Protein AF-A0AA37GCW9-F1 (afdb_monomer)

Foldseek 3Di:
DPPPDDDDPPDDDDDDLVVLQQPCVLDPPSVDDDPCLCVDPPDPSNVSSVVSNAPQHDDPNGNPCVVVVVVCCCCVVVVQVVFKDKDDLDPPDDFDWDDDVDIDTPDDDIDIDTDDPPPPDPCDPPNDPNDDDDPVVPPPDPPDDDDDDD

Solvent-accessible surface area (backbone atoms only — not comparable to full-atom values): 10180 Å² total; per-residue (Å²): 107,60,98,89,38,84,70,66,86,95,64,90,83,89,80,60,53,72,58,57,60,46,36,57,92,59,29,74,66,47,90,55,95,57,77,66,69,78,69,60,79,92,49,70,61,48,56,54,33,58,72,58,60,48,94,45,60,64,75,100,74,32,50,87,56,48,67,59,51,52,52,50,48,54,53,50,53,52,50,46,67,72,43,36,48,78,44,66,81,48,96,84,69,76,78,51,73,46,82,70,99,56,82,38,67,76,59,84,75,66,44,77,45,78,58,64,93,85,68,92,62,88,67,51,95,83,62,62,73,90,70,81,79,65,76,84,72,68,65,73,80,78,76,83,75,87,75,92,77,136

Structure (mmCIF, N/CA/C/O backbone):
data_AF-A0AA37GCW9-F1
#
_entry.id   AF-A0AA37GCW9-F1
#
loop_
_atom_site.group_PDB
_atom_site.id
_atom_site.type_symbol
_atom_site.label_atom_id
_atom_site.label_alt_id
_atom_site.label_comp_id
_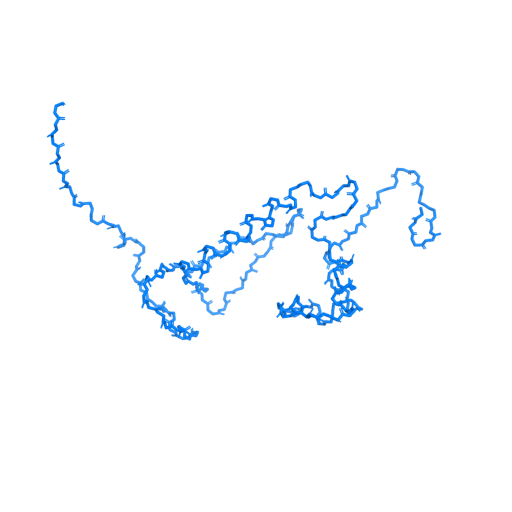atom_site.label_asym_id
_atom_site.label_entity_id
_atom_site.label_seq_id
_atom_site.pdbx_PDB_ins_code
_atom_site.Cartn_x
_atom_site.Cartn_y
_atom_site.Cartn_z
_atom_site.occupancy
_atom_site.B_iso_or_equiv
_atom_site.auth_seq_id
_atom_site.auth_comp_id
_atom_site.auth_asym_id
_atom_site.auth_atom_id
_atom_site.pdbx_PDB_model_num
ATOM 1 N N . MET A 1 1 ? -16.394 3.203 24.248 1.00 82.06 1 MET A N 1
ATOM 2 C CA . MET A 1 1 ? -17.444 2.437 23.551 1.00 82.06 1 MET A CA 1
ATOM 3 C C . MET A 1 1 ? -16.992 2.174 22.127 1.00 82.06 1 MET A C 1
ATOM 5 O O . MET A 1 1 ? -16.319 3.036 21.573 1.00 82.06 1 MET A O 1
ATOM 9 N N . VAL A 1 2 ? -17.344 1.029 21.548 1.00 91.06 2 VAL A N 1
ATOM 10 C CA . VAL A 1 2 ? -17.118 0.693 20.130 1.00 91.06 2 VAL A CA 1
ATOM 11 C C . VAL A 1 2 ? -18.448 0.203 19.570 1.00 91.06 2 VAL A C 1
ATOM 13 O O . VAL A 1 2 ? -19.073 -0.644 20.191 1.00 91.06 2 VAL A O 1
ATOM 16 N N . ALA A 1 3 ? -18.912 0.778 18.455 1.00 89.94 3 ALA A N 1
ATOM 17 C CA . ALA A 1 3 ? -20.215 0.458 17.850 1.00 89.94 3 ALA A CA 1
ATOM 18 C C . ALA A 1 3 ? -21.413 0.502 18.832 1.00 89.94 3 ALA A C 1
ATOM 20 O O . ALA A 1 3 ? -22.346 -0.280 18.717 1.00 89.94 3 ALA A O 1
ATOM 21 N N . GLY A 1 4 ? -21.387 1.416 19.809 1.00 94.25 4 GLY A N 1
ATOM 22 C CA . GLY A 1 4 ? -22.440 1.525 20.828 1.00 94.25 4 GLY A CA 1
ATOM 23 C C . GLY A 1 4 ? -22.244 0.641 22.065 1.00 94.25 4 GLY A C 1
ATOM 24 O O . GLY A 1 4 ? -22.976 0.811 23.031 1.00 94.25 4 GLY A O 1
ATOM 25 N N . GLU A 1 5 ? -21.218 -0.211 22.096 1.00 94.81 5 GLU A N 1
ATOM 26 C CA . GLU A 1 5 ? -20.987 -1.156 23.194 1.00 94.81 5 GLU A CA 1
ATOM 27 C C . GLU A 1 5 ? -19.877 -0.698 24.146 1.00 94.81 5 GLU A C 1
ATOM 29 O O . GLU A 1 5 ? -18.856 -0.131 23.730 1.00 94.81 5 GLU A O 1
ATOM 34 N N . LEU A 1 6 ? -20.060 -0.939 25.449 1.00 95.81 6 LEU A N 1
ATOM 35 C CA . LEU A 1 6 ? -19.025 -0.702 26.455 1.00 95.81 6 LEU A CA 1
ATOM 36 C C . LEU A 1 6 ? -17.975 -1.814 26.372 1.00 95.81 6 LEU A C 1
ATOM 38 O O . LEU A 1 6 ? -18.294 -2.992 26.485 1.00 95.81 6 LEU A O 1
ATOM 42 N N . ILE A 1 7 ? -16.711 -1.427 26.218 1.00 95.50 7 ILE A N 1
ATOM 43 C CA . ILE A 1 7 ? -15.595 -2.370 26.169 1.00 95.50 7 ILE A CA 1
ATOM 44 C C . ILE A 1 7 ? -14.967 -2.453 27.567 1.00 95.50 7 ILE A C 1
ATOM 46 O O . ILE A 1 7 ? -14.599 -1.399 28.100 1.00 95.50 7 ILE A O 1
ATOM 50 N N . PRO A 1 8 ? -14.856 -3.650 28.176 1.00 96.56 8 PRO A N 1
ATOM 51 C CA . PRO A 1 8 ? -14.221 -3.816 29.479 1.00 96.56 8 PRO A CA 1
ATOM 52 C C . PRO A 1 8 ? -12.760 -3.333 29.495 1.00 96.56 8 PRO A C 1
ATOM 54 O O . PRO A 1 8 ? -12.098 -3.349 28.449 1.00 96.56 8 PRO A O 1
ATOM 57 N N . PRO A 1 9 ? -12.224 -2.949 30.669 1.00 95.81 9 PRO A N 1
ATOM 58 C CA . PRO A 1 9 ? -10.794 -2.700 30.837 1.00 95.81 9 PRO A CA 1
ATOM 59 C C . PRO A 1 9 ? -9.944 -3.878 30.344 1.00 95.81 9 PRO A C 1
ATOM 61 O O . PRO A 1 9 ? -10.411 -5.015 30.316 1.00 95.81 9 PRO A O 1
ATOM 64 N N . ASP A 1 10 ? -8.708 -3.588 29.936 1.00 95.44 10 ASP A N 1
ATOM 65 C CA . ASP A 1 10 ? -7.729 -4.575 29.449 1.00 95.44 10 ASP A CA 1
ATOM 66 C C . ASP A 1 10 ? -8.153 -5.375 28.202 1.00 95.44 10 ASP A C 1
ATOM 68 O O . ASP A 1 10 ? -7.556 -6.397 27.863 1.00 95.44 10 ASP A O 1
ATOM 72 N N . THR A 1 11 ? -9.142 -4.881 27.452 1.00 95.19 11 THR A N 1
ATOM 73 C CA . THR A 1 11 ? -9.538 -5.472 26.168 1.00 95.19 11 THR A CA 1
ATOM 74 C C . THR A 1 11 ? -8.704 -4.902 25.021 1.00 95.19 11 THR A C 1
ATOM 76 O O . THR A 1 11 ? -8.670 -3.689 24.800 1.00 95.19 11 THR A O 1
ATOM 79 N N . SER A 1 12 ? -8.070 -5.780 24.240 1.00 92.88 12 SER A N 1
ATOM 80 C CA . SER A 1 12 ? -7.404 -5.393 22.992 1.00 92.88 12 SER A CA 1
ATOM 81 C C . SER A 1 12 ? -8.430 -5.150 21.886 1.00 92.88 12 SER A C 1
ATOM 83 O O . SER A 1 12 ? -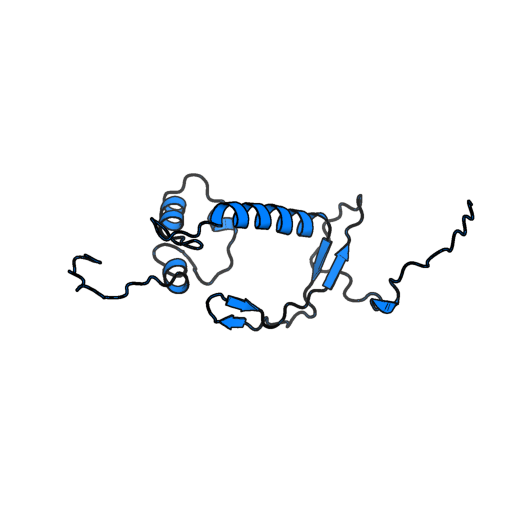9.289 -5.992 21.632 1.00 92.88 12 SER A O 1
ATOM 85 N N . VAL A 1 13 ? -8.322 -4.009 21.206 1.00 92.19 13 VAL A N 1
ATOM 86 C CA . VAL A 1 13 ? -9.151 -3.655 20.048 1.00 92.19 13 VAL A CA 1
ATOM 87 C C . VAL A 1 13 ? -8.230 -3.363 18.872 1.00 92.19 13 VAL A C 1
ATOM 89 O O . VAL A 1 13 ? -7.282 -2.585 18.993 1.00 92.19 13 VAL A O 1
ATOM 92 N N . SER A 1 14 ? -8.513 -3.973 17.726 1.00 89.50 14 SER A N 1
ATOM 93 C CA . SER A 1 14 ? -7.764 -3.774 16.489 1.00 89.50 14 SER A CA 1
ATOM 94 C C . SER A 1 14 ? -8.709 -3.613 15.301 1.00 89.50 14 SER A C 1
ATOM 96 O O . SER A 1 14 ? -9.872 -4.010 15.343 1.00 89.50 14 SER A O 1
ATOM 98 N N . ILE A 1 15 ? -8.197 -3.002 14.234 1.00 89.06 15 ILE A N 1
ATOM 99 C CA . ILE A 1 15 ? -8.868 -2.913 12.940 1.00 89.06 15 ILE A CA 1
ATOM 100 C C . ILE A 1 15 ? -7.961 -3.544 11.889 1.00 89.06 15 ILE A C 1
ATOM 102 O O . ILE A 1 15 ? -6.772 -3.231 11.814 1.00 89.06 15 ILE A O 1
ATOM 106 N N . SER A 1 16 ? -8.525 -4.434 11.078 1.00 90.31 16 SER A N 1
ATOM 107 C CA . SER A 1 16 ? -7.825 -5.007 9.932 1.00 90.31 16 SER A CA 1
ATOM 108 C C . SER A 1 16 ? -7.843 -4.008 8.779 1.00 90.31 16 SER A C 1
ATOM 110 O O . SER A 1 16 ? -8.904 -3.721 8.222 1.00 90.31 16 SER A O 1
ATOM 112 N N . ALA A 1 17 ? -6.671 -3.493 8.398 1.00 90.94 17 ALA A N 1
ATOM 113 C CA . ALA A 1 17 ? -6.541 -2.674 7.193 1.00 90.94 17 ALA A CA 1
ATOM 114 C C . ALA A 1 17 ? -6.952 -3.466 5.941 1.00 90.94 17 ALA A C 1
ATOM 116 O O . ALA A 1 17 ? -7.613 -2.918 5.066 1.00 90.94 17 ALA A O 1
ATOM 117 N N . TYR A 1 18 ? -6.639 -4.767 5.900 1.00 90.94 18 TYR A N 1
ATOM 118 C CA . TYR A 1 18 ? -7.008 -5.650 4.794 1.00 90.94 18 TYR A CA 1
ATOM 119 C C . TYR A 1 18 ? -8.521 -5.663 4.554 1.00 90.94 18 TYR A C 1
ATOM 121 O O . TYR A 1 18 ? -8.954 -5.488 3.418 1.00 90.94 18 TYR A O 1
ATOM 129 N N . THR A 1 19 ? -9.308 -5.824 5.623 1.00 93.06 19 THR A N 1
ATOM 130 C CA . THR A 1 19 ? -10.775 -5.858 5.549 1.00 93.06 19 THR A CA 1
ATOM 131 C C . THR A 1 19 ? -11.348 -4.470 5.274 1.00 93.06 19 THR A C 1
ATOM 133 O O . THR A 1 19 ? -12.184 -4.327 4.392 1.00 93.06 19 THR A O 1
ATOM 136 N N . ALA A 1 20 ? -10.863 -3.435 5.970 1.00 93.19 20 ALA A N 1
ATOM 137 C CA . ALA A 1 20 ? -11.355 -2.068 5.793 1.00 93.19 20 ALA A CA 1
ATOM 138 C C . ALA A 1 20 ? -11.127 -1.536 4.367 1.00 93.19 20 ALA A C 1
ATOM 140 O O . ALA A 1 20 ? -11.978 -0.844 3.820 1.00 93.19 20 ALA A O 1
ATOM 141 N N . HIS A 1 21 ? -9.991 -1.867 3.741 1.00 94.25 21 HIS A N 1
ATOM 142 C CA . HIS A 1 21 ? -9.675 -1.436 2.371 1.00 94.25 21 HIS A CA 1
ATOM 143 C C . HIS A 1 21 ? -10.403 -2.256 1.296 1.00 94.25 21 HIS A C 1
ATOM 145 O O . HIS A 1 21 ? -10.290 -1.933 0.116 1.00 94.25 21 HIS A O 1
ATOM 151 N N . ARG A 1 22 ? -11.127 -3.312 1.691 1.00 94.88 22 ARG A N 1
ATOM 152 C CA . ARG A 1 22 ? -11.878 -4.206 0.798 1.00 94.88 22 ARG A CA 1
ATOM 153 C C . ARG A 1 22 ? -13.385 -4.148 0.991 1.00 94.88 22 ARG A C 1
ATOM 155 O O . ARG A 1 22 ? -14.105 -4.955 0.412 1.00 94.88 22 ARG A O 1
ATOM 162 N N . ASP A 1 23 ? -13.863 -3.200 1.784 1.00 94.62 23 ASP A N 1
ATOM 163 C CA . ASP A 1 23 ? -15.290 -2.995 1.963 1.00 94.62 23 ASP A CA 1
ATOM 164 C C . ASP A 1 23 ? -15.904 -2.421 0.667 1.00 94.62 23 ASP A C 1
ATOM 166 O O . ASP A 1 23 ? -15.564 -1.293 0.290 1.00 94.62 23 ASP A O 1
ATOM 170 N N . PRO A 1 24 ? -16.785 -3.163 -0.035 1.00 94.12 24 PRO A N 1
ATOM 171 C CA . PRO A 1 24 ? -17.379 -2.713 -1.291 1.00 94.12 24 PRO A CA 1
ATOM 172 C C . PRO A 1 24 ? -18.319 -1.512 -1.121 1.00 94.12 24 PRO A C 1
ATOM 174 O O . PRO A 1 24 ? -18.613 -0.849 -2.117 1.00 94.12 24 PRO A O 1
ATOM 177 N N . GLU A 1 25 ? -18.771 -1.208 0.103 1.00 93.50 25 GLU A N 1
ATOM 178 C CA . GLU A 1 25 ? -19.545 0.004 0.396 1.00 93.50 25 GLU A CA 1
ATOM 179 C C . GLU A 1 25 ? -18.724 1.266 0.093 1.00 93.50 25 GLU A C 1
ATOM 181 O O . GLU A 1 25 ? -19.239 2.235 -0.468 1.00 93.50 25 GLU A O 1
ATOM 186 N N . TYR A 1 26 ? -17.422 1.223 0.388 1.00 92.25 26 TYR A N 1
ATOM 187 C CA . TYR A 1 26 ? -16.516 2.361 0.232 1.00 92.25 26 TYR A CA 1
ATOM 188 C C . TYR A 1 26 ? -15.591 2.224 -0.973 1.00 92.25 26 TYR A C 1
ATOM 190 O O . TYR A 1 26 ? -15.281 3.219 -1.627 1.00 92.25 26 TYR A O 1
ATOM 198 N N . PHE A 1 27 ? -15.170 1.003 -1.301 1.00 93.44 27 PHE A N 1
ATOM 199 C CA . PHE A 1 27 ? -14.249 0.700 -2.391 1.00 93.44 27 PHE A CA 1
ATOM 200 C C . PHE A 1 27 ? -14.950 -0.137 -3.469 1.00 93.44 27 PHE A C 1
ATOM 202 O O . PHE A 1 27 ? -14.882 -1.362 -3.425 1.00 93.44 27 PHE A O 1
ATOM 209 N N . PRO A 1 28 ? -15.572 0.485 -4.491 1.00 90.56 28 PRO A N 1
ATOM 210 C CA . PRO A 1 28 ? -16.151 -0.250 -5.613 1.00 90.56 28 PRO A CA 1
ATOM 211 C C . PRO A 1 28 ? -15.102 -1.120 -6.309 1.00 90.56 28 PRO A C 1
ATOM 213 O O . PRO A 1 28 ? -13.996 -0.646 -6.587 1.00 90.56 28 PRO A O 1
ATOM 216 N N . ASP A 1 29 ? -15.445 -2.375 -6.599 1.00 93.62 29 ASP A N 1
ATOM 217 C CA . ASP A 1 29 ? -14.524 -3.391 -7.126 1.00 93.62 29 ASP A CA 1
ATOM 218 C C . ASP A 1 29 ? -13.198 -3.438 -6.335 1.00 93.62 29 ASP A C 1
ATOM 220 O O . ASP A 1 29 ? -12.147 -3.063 -6.874 1.00 93.62 29 ASP A O 1
ATOM 224 N N . PRO A 1 30 ? -13.230 -3.823 -5.045 1.00 94.50 30 PRO A N 1
ATOM 225 C CA . PRO A 1 30 ? -12.081 -3.689 -4.147 1.00 94.50 30 PRO A CA 1
ATOM 226 C C . PRO A 1 30 ? -10.900 -4.590 -4.532 1.00 94.50 30 PRO A C 1
ATOM 228 O O . PRO A 1 30 ? -9.750 -4.220 -4.311 1.00 94.50 30 PRO A O 1
ATOM 231 N N . GLU A 1 31 ? -11.166 -5.733 -5.169 1.00 95.19 31 GLU A N 1
ATOM 232 C CA . GLU A 1 31 ? -10.127 -6.667 -5.629 1.00 95.19 31 GLU A CA 1
ATOM 233 C C . GLU A 1 31 ? -9.477 -6.247 -6.958 1.00 95.19 31 GLU A C 1
ATOM 235 O O . GLU A 1 31 ? -8.478 -6.826 -7.380 1.00 95.19 31 GLU A O 1
ATOM 240 N N . ALA A 1 32 ? -10.018 -5.233 -7.643 1.00 95.62 32 ALA A N 1
ATOM 241 C CA . ALA A 1 32 ? -9.480 -4.771 -8.915 1.00 95.62 32 ALA A CA 1
ATOM 242 C C . ALA A 1 32 ? -8.414 -3.681 -8.717 1.00 95.62 32 ALA A C 1
ATOM 244 O O . ALA A 1 32 ? -8.668 -2.630 -8.113 1.00 95.62 32 ALA A O 1
ATOM 245 N N . TRP A 1 33 ? -7.244 -3.876 -9.334 1.00 93.81 33 TRP A N 1
ATOM 246 C CA . TRP A 1 33 ? -6.214 -2.842 -9.441 1.00 93.81 33 TRP A CA 1
ATOM 247 C C . TRP A 1 33 ? -6.697 -1.688 -10.333 1.00 93.81 33 TRP A C 1
ATOM 249 O O . TRP A 1 33 ? -6.684 -1.784 -11.558 1.00 93.81 33 TRP A O 1
ATOM 259 N N . LYS A 1 34 ? -7.155 -0.596 -9.707 1.00 92.62 34 LYS A N 1
ATOM 260 C CA . LYS A 1 34 ? -7.671 0.609 -10.385 1.00 92.62 34 LYS A CA 1
ATOM 261 C C . LYS A 1 34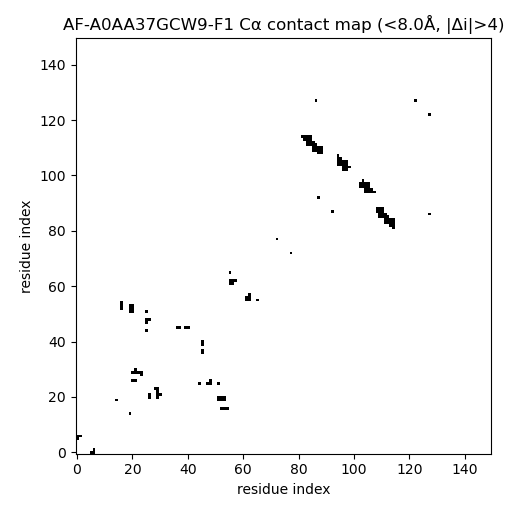 ? -7.042 1.878 -9.796 1.00 92.62 34 LYS A C 1
ATOM 263 O O . LYS A 1 34 ? -7.672 2.495 -8.932 1.00 92.62 34 LYS A O 1
ATOM 268 N N . PRO A 1 35 ? -5.813 2.268 -10.186 1.00 92.12 35 PRO A N 1
ATOM 269 C CA . PRO A 1 35 ? -5.149 3.477 -9.684 1.00 92.12 35 PRO A CA 1
ATOM 270 C C . PRO A 1 35 ? -5.954 4.763 -9.905 1.00 92.12 35 PRO A C 1
ATOM 272 O O . PRO A 1 35 ? -5.886 5.695 -9.103 1.00 92.12 35 PRO A O 1
ATOM 275 N N . GLU A 1 36 ? -6.759 4.802 -10.966 1.00 91.81 36 GLU A N 1
ATOM 276 C CA . GLU A 1 36 ? -7.560 5.951 -11.388 1.00 91.81 36 GLU A CA 1
ATOM 277 C C . GLU A 1 36 ? -8.599 6.355 -10.335 1.00 91.81 36 GLU A C 1
ATOM 279 O O . GLU A 1 36 ? -8.998 7.520 -10.288 1.00 91.81 36 GLU A O 1
ATOM 284 N N . ARG A 1 37 ? -8.991 5.437 -9.435 1.00 90.25 37 ARG A N 1
ATOM 285 C CA . ARG A 1 37 ? -9.934 5.729 -8.340 1.00 90.25 37 ARG A CA 1
ATOM 286 C C . ARG A 1 37 ? -9.441 6.846 -7.413 1.00 90.25 37 ARG A C 1
ATOM 288 O O . ARG A 1 37 ? -10.244 7.537 -6.797 1.00 90.25 37 ARG A O 1
ATOM 295 N N . TRP A 1 38 ? -8.129 7.058 -7.341 1.00 90.88 38 TRP A N 1
ATOM 296 C CA . TRP A 1 38 ? -7.515 8.103 -6.519 1.00 90.88 38 TRP A CA 1
ATOM 297 C C . TRP A 1 38 ? -7.362 9.441 -7.251 1.00 90.88 38 TRP A C 1
ATOM 299 O O . TRP A 1 38 ? -7.005 10.444 -6.637 1.00 90.88 38 TRP A O 1
ATOM 309 N N . LEU A 1 39 ? -7.635 9.476 -8.559 1.00 89.19 39 LEU A N 1
ATOM 310 C CA . LEU A 1 39 ? -7.517 10.671 -9.399 1.00 89.19 39 LEU A CA 1
ATOM 311 C C . LEU A 1 39 ? -8.843 11.441 -9.529 1.00 89.19 39 LEU A C 1
ATOM 313 O O . LEU A 1 39 ? -8.886 12.492 -10.173 1.00 89.19 39 LEU A O 1
ATOM 317 N N . MET A 1 40 ? -9.923 10.937 -8.922 1.00 77.88 40 MET A N 1
ATOM 318 C CA . MET A 1 40 ? -11.260 11.527 -8.988 1.00 77.88 40 MET A CA 1
ATOM 319 C C . MET A 1 40 ? -11.298 12.888 -8.276 1.00 77.88 40 MET A C 1
ATOM 321 O O . MET A 1 40 ? -11.169 12.973 -7.059 1.00 77.88 40 MET A O 1
ATOM 325 N N . LYS A 1 41 ? -11.488 13.982 -9.018 1.00 70.19 41 LYS A N 1
ATOM 326 C CA . LYS A 1 41 ? -11.599 15.331 -8.439 1.00 70.19 41 LYS A CA 1
ATOM 327 C C . LYS A 1 41 ? -13.060 15.668 -8.142 1.00 70.19 41 LYS A C 1
ATOM 329 O O . LYS A 1 41 ? -13.893 15.596 -9.036 1.00 70.19 41 LYS A O 1
ATOM 334 N N . GLY A 1 42 ? -13.344 16.108 -6.916 1.00 65.00 42 GLY A N 1
ATOM 335 C CA . GLY A 1 42 ? -14.643 16.685 -6.544 1.00 65.00 42 GLY A CA 1
ATOM 336 C C . GLY A 1 42 ? -15.771 15.687 -6.257 1.00 65.00 42 GLY A C 1
ATOM 337 O O . GLY A 1 42 ? -16.903 16.121 -6.074 1.00 65.00 42 GLY A O 1
ATOM 338 N N . ASP A 1 43 ? -15.486 14.384 -6.194 1.00 71.38 43 ASP A N 1
ATOM 339 C CA . ASP A 1 43 ? -16.476 13.362 -5.833 1.00 71.38 43 ASP A CA 1
ATOM 340 C C . ASP A 1 43 ? -16.520 13.158 -4.305 1.00 71.38 43 ASP A C 1
ATOM 342 O O . ASP A 1 43 ? -15.478 13.017 -3.656 1.00 71.38 43 ASP A O 1
ATOM 346 N N . GLY A 1 44 ? -17.725 13.102 -3.730 1.00 80.44 44 GLY A N 1
ATOM 347 C CA . GLY A 1 44 ? -17.941 12.714 -2.333 1.00 80.44 44 GLY A CA 1
ATOM 348 C C . GLY A 1 44 ? -17.376 11.325 -2.025 1.00 80.44 44 GLY A C 1
ATOM 349 O O . GLY A 1 44 ? -16.822 11.119 -0.947 1.00 80.44 44 GLY A O 1
ATOM 350 N N . LYS A 1 45 ? -17.367 10.420 -3.013 1.00 84.75 45 LYS A N 1
ATOM 351 C CA . LYS A 1 45 ? -16.800 9.072 -2.867 1.00 84.75 45 LYS A CA 1
ATOM 352 C C . LYS A 1 45 ? -15.308 9.066 -2.553 1.00 84.75 45 LYS A C 1
ATOM 354 O O . LYS A 1 45 ? -14.858 8.225 -1.781 1.00 84.75 45 LYS A O 1
ATOM 359 N N . LEU A 1 46 ? -14.522 9.996 -3.112 1.00 89.88 46 LEU A N 1
ATOM 360 C CA . LEU A 1 46 ? -13.095 10.077 -2.778 1.00 89.88 46 LEU A CA 1
ATOM 361 C C . LEU A 1 46 ? -12.908 10.430 -1.300 1.00 89.88 46 LEU A C 1
ATOM 363 O O . LEU A 1 46 ? -12.034 9.874 -0.638 1.00 89.88 46 LEU A O 1
ATOM 367 N N . ARG A 1 47 ? -13.738 11.335 -0.775 1.00 89.44 47 ARG A N 1
ATOM 368 C CA . ARG A 1 47 ? -13.689 11.719 0.637 1.00 89.44 47 ARG A CA 1
ATOM 369 C C . ARG A 1 47 ? -13.999 10.528 1.543 1.00 89.44 47 ARG A C 1
ATOM 371 O O . ARG A 1 47 ? -13.291 10.331 2.527 1.00 89.44 47 ARG A O 1
ATOM 378 N N . ASP A 1 48 ? -15.010 9.741 1.192 1.00 90.88 48 ASP A N 1
ATOM 379 C CA . ASP A 1 48 ? -15.431 8.589 1.989 1.00 90.88 48 ASP A CA 1
ATOM 380 C C . ASP A 1 48 ? -14.374 7.466 1.941 1.00 90.88 48 ASP A C 1
ATOM 382 O O . ASP A 1 48 ? -13.994 6.936 2.985 1.00 90.88 48 ASP A O 1
ATOM 386 N N . MET A 1 49 ? -13.775 7.199 0.771 1.00 92.19 49 MET A N 1
ATOM 387 C CA . MET A 1 49 ? -12.621 6.292 0.652 1.00 92.19 49 MET A CA 1
ATOM 388 C C . MET A 1 49 ? -11.434 6.755 1.506 1.00 92.19 49 MET A C 1
ATOM 390 O O . MET A 1 49 ? -10.849 5.956 2.235 1.00 92.19 49 MET A O 1
ATOM 394 N N . LEU A 1 50 ? -11.074 8.043 1.451 1.00 91.12 50 LEU A N 1
ATOM 395 C CA . LEU A 1 50 ? -9.962 8.598 2.232 1.00 91.12 50 LEU A CA 1
ATOM 396 C C . LEU A 1 50 ? -10.202 8.533 3.746 1.00 91.12 50 LEU A C 1
ATOM 398 O O . LEU A 1 50 ? -9.236 8.443 4.500 1.00 91.12 50 LEU A O 1
ATOM 402 N N . ALA A 1 51 ? -11.460 8.568 4.194 1.00 90.06 51 ALA A N 1
ATOM 403 C CA . ALA A 1 51 ? -11.802 8.478 5.611 1.00 90.06 51 ALA A CA 1
ATOM 404 C C . ALA A 1 51 ? -11.503 7.090 6.206 1.00 90.06 51 ALA A C 1
ATOM 406 O O . ALA A 1 51 ? -11.147 6.990 7.380 1.00 90.06 51 ALA A O 1
ATOM 407 N N . ILE A 1 52 ? -11.618 6.032 5.400 1.00 91.94 52 ILE A N 1
ATOM 408 C CA . ILE A 1 52 ? -11.405 4.637 5.827 1.00 91.94 52 ILE A CA 1
ATOM 409 C C . ILE A 1 52 ? -10.034 4.115 5.397 1.00 91.94 52 ILE A C 1
ATOM 411 O O . ILE A 1 52 ? -9.499 3.170 5.985 1.00 91.94 52 ILE A O 1
ATOM 415 N N . TYR A 1 53 ? -9.415 4.761 4.409 1.00 92.56 53 TYR A N 1
ATOM 416 C CA . TYR A 1 53 ? -8.080 4.427 3.948 1.00 92.56 53 TYR A CA 1
ATOM 417 C C . TYR A 1 53 ? -7.033 4.655 5.044 1.00 92.56 53 TYR A C 1
ATOM 419 O O . TYR A 1 53 ? -6.568 5.764 5.308 1.00 92.56 53 TYR A O 1
ATOM 427 N N . ASN A 1 54 ? -6.652 3.553 5.684 1.00 93.19 54 ASN A N 1
ATOM 428 C CA . ASN A 1 54 ? -5.825 3.546 6.883 1.00 93.19 54 ASN A CA 1
ATOM 429 C C . ASN A 1 54 ? -4.493 2.761 6.757 1.00 93.19 54 ASN A C 1
ATOM 431 O O . ASN A 1 54 ? -4.256 1.834 7.532 1.00 93.19 54 ASN A O 1
ATOM 435 N N . PRO A 1 55 ? -3.593 3.094 5.813 1.00 92.62 55 PRO A N 1
ATOM 436 C CA . PRO A 1 55 ? -2.308 2.396 5.656 1.00 92.62 55 PRO A CA 1
ATOM 437 C C . PRO A 1 55 ? -1.286 2.718 6.763 1.00 92.62 55 PRO A C 1
ATOM 439 O O . PRO A 1 55 ? -0.292 2.018 6.917 1.00 92.62 55 PRO A O 1
ATOM 442 N N . PHE A 1 56 ? -1.505 3.787 7.537 1.00 94.00 56 PHE A N 1
ATOM 443 C CA . PHE A 1 56 ? -0.557 4.292 8.539 1.00 94.00 56 PHE A CA 1
ATOM 444 C C . PHE A 1 56 ? -1.189 4.475 9.929 1.00 94.00 56 PHE A C 1
ATOM 446 O O . PHE A 1 56 ? -0.686 5.273 10.731 1.00 94.00 56 PHE A O 1
ATOM 453 N N . SER A 1 57 ? -2.285 3.764 10.214 1.00 92.19 57 SER A N 1
ATOM 454 C CA . SER A 1 57 ? -3.117 3.934 11.416 1.00 92.19 57 SER A CA 1
ATOM 455 C C . SER A 1 57 ? -3.661 5.376 11.585 1.00 92.19 57 SER A C 1
ATOM 457 O O . SER A 1 57 ? -3.450 6.254 10.743 1.00 92.19 57 SER A O 1
ATOM 459 N N . ALA A 1 58 ? -4.383 5.657 12.667 1.00 90.50 58 ALA A N 1
ATOM 460 C CA . ALA A 1 58 ? -4.929 6.980 12.979 1.00 90.50 58 ALA A CA 1
ATOM 461 C C . ALA A 1 58 ? -4.843 7.285 14.487 1.00 90.50 58 ALA A C 1
ATOM 463 O O . ALA A 1 58 ? -4.653 6.389 15.311 1.00 90.50 58 ALA A O 1
ATOM 464 N N . GLY A 1 59 ? -4.965 8.565 14.856 1.00 91.12 59 GLY A N 1
ATOM 465 C CA . GLY A 1 59 ? -4.932 9.016 16.254 1.00 91.12 59 GLY A CA 1
ATOM 466 C C . GLY A 1 59 ? -3.549 8.927 16.914 1.00 91.12 59 GLY A C 1
ATOM 467 O O . GLY A 1 59 ? -2.519 8.959 16.244 1.00 91.12 59 GLY A O 1
ATOM 468 N N . GLY A 1 60 ? -3.514 8.809 18.246 1.00 93.75 60 GLY A N 1
ATOM 469 C CA . GLY A 1 60 ? -2.271 8.848 19.039 1.00 93.75 60 GLY A CA 1
ATOM 470 C C . GLY A 1 60 ? -1.311 7.668 18.829 1.00 93.75 60 GLY A C 1
ATOM 471 O O . GLY A 1 60 ? -0.187 7.695 19.319 1.00 93.75 60 GLY A O 1
ATOM 472 N N . ARG A 1 61 ? -1.739 6.631 18.100 1.00 92.56 61 ARG A N 1
ATOM 473 C CA . ARG A 1 61 ? -0.933 5.452 17.735 1.00 92.56 61 ARG A CA 1
ATOM 474 C C . ARG A 1 61 ? -0.671 5.380 16.225 1.00 92.56 61 ARG A C 1
ATOM 476 O O . ARG A 1 61 ? -0.277 4.333 15.718 1.00 92.56 61 ARG A O 1
ATOM 483 N N . A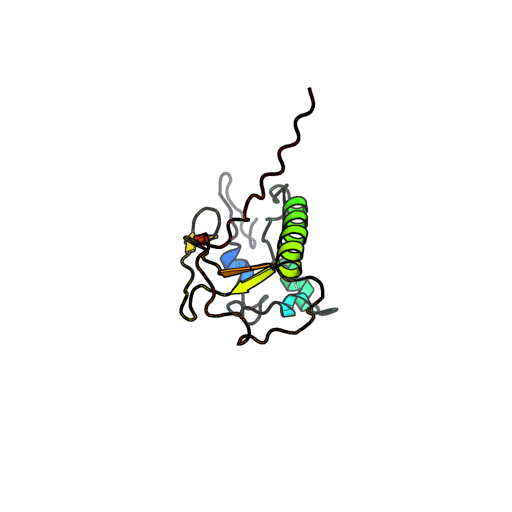LA A 1 62 ? -0.907 6.478 15.506 1.00 94.00 62 ALA A N 1
ATOM 484 C CA . ALA A 1 62 ? -0.558 6.603 14.099 1.00 94.00 62 ALA A CA 1
ATOM 485 C C . ALA A 1 62 ? 0.949 6.385 13.871 1.00 94.00 62 ALA A C 1
ATOM 487 O O . ALA A 1 62 ? 1.779 6.721 14.717 1.00 94.00 62 ALA A O 1
ATOM 488 N N . CYS A 1 63 ? 1.308 5.853 12.701 1.00 95.06 63 CYS A N 1
ATOM 489 C CA . CYS A 1 63 ? 2.702 5.672 12.311 1.00 95.06 63 CYS A CA 1
ATOM 490 C C . CYS A 1 63 ? 3.430 7.025 12.270 1.00 95.06 63 CYS A C 1
ATOM 492 O O . CYS A 1 63 ? 3.127 7.879 11.433 1.00 95.06 63 CYS A O 1
ATOM 494 N N . ILE A 1 64 ? 4.430 7.185 13.141 1.00 97.69 64 ILE A N 1
ATOM 495 C CA . ILE A 1 64 ? 5.279 8.382 13.214 1.00 97.69 64 ILE A CA 1
ATOM 496 C C . ILE A 1 64 ? 6.086 8.607 11.925 1.00 97.69 64 ILE A C 1
ATOM 498 O O . ILE A 1 64 ? 6.380 9.740 11.558 1.00 97.69 64 ILE A O 1
ATOM 502 N N . GLY A 1 65 ? 6.395 7.528 11.197 1.00 97.06 65 GLY A N 1
ATOM 503 C CA . GLY 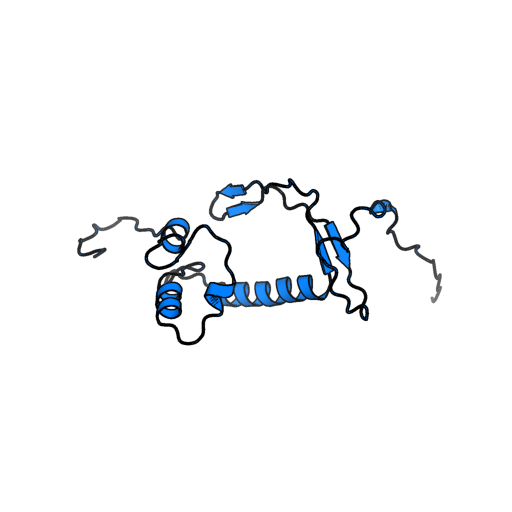A 1 65 ? 7.164 7.553 9.953 1.00 97.06 65 GLY A CA 1
ATOM 504 C C . GLY A 1 65 ? 6.352 7.853 8.693 1.00 97.06 65 GLY A C 1
ATOM 505 O O . GLY A 1 65 ? 6.923 7.824 7.608 1.00 97.06 65 GLY A O 1
ATOM 506 N N . ARG A 1 66 ? 5.044 8.135 8.796 1.00 95.88 66 ARG A N 1
ATOM 507 C CA . ARG A 1 66 ? 4.141 8.333 7.643 1.00 95.88 66 ARG A CA 1
ATOM 508 C C . ARG A 1 66 ? 4.692 9.309 6.604 1.00 95.88 66 ARG A C 1
ATOM 510 O O . ARG A 1 66 ? 4.772 8.977 5.427 1.00 95.88 66 ARG A O 1
ATOM 517 N N . ASN A 1 67 ? 5.082 10.504 7.040 1.00 95.94 67 ASN A N 1
ATOM 518 C CA . ASN A 1 67 ? 5.529 11.556 6.124 1.00 95.94 67 ASN A CA 1
ATOM 519 C C . ASN A 1 67 ? 6.854 11.183 5.446 1.00 95.94 67 ASN A C 1
ATOM 521 O O . ASN A 1 67 ? 7.014 11.390 4.245 1.00 95.94 67 ASN A O 1
ATOM 525 N N . THR A 1 68 ? 7.776 10.573 6.194 1.00 98.06 68 THR A N 1
ATOM 526 C CA . THR A 1 68 ? 9.046 10.071 5.657 1.00 98.06 68 THR A CA 1
ATOM 527 C C . THR A 1 68 ? 8.819 8.943 4.658 1.00 98.06 68 THR A C 1
ATOM 529 O O . THR A 1 68 ? 9.419 8.958 3.589 1.00 98.06 68 THR A O 1
ATOM 532 N N . ALA A 1 69 ? 7.931 7.994 4.968 1.00 96.94 69 ALA A N 1
ATOM 533 C CA . ALA A 1 69 ? 7.602 6.885 4.079 1.00 96.94 69 ALA A CA 1
ATOM 534 C C . ALA A 1 69 ? 7.034 7.391 2.749 1.00 96.94 69 ALA A C 1
ATOM 536 O O . ALA A 1 69 ? 7.522 6.989 1.698 1.00 96.94 69 ALA A O 1
ATOM 537 N N . ILE A 1 70 ? 6.077 8.324 2.791 1.00 96.38 70 ILE A N 1
ATOM 538 C CA . ILE A 1 70 ? 5.498 8.931 1.584 1.00 96.38 70 ILE A CA 1
ATOM 539 C C . ILE A 1 70 ? 6.582 9.644 0.766 1.00 96.38 70 ILE A C 1
ATOM 541 O O . ILE A 1 70 ? 6.684 9.420 -0.437 1.00 96.38 70 ILE A O 1
ATOM 545 N N . LEU A 1 71 ? 7.427 10.460 1.404 1.00 97.88 71 LEU A N 1
ATOM 546 C CA . LEU A 1 71 ? 8.512 11.163 0.715 1.00 97.88 71 LEU A CA 1
ATOM 547 C C . LEU A 1 71 ? 9.469 10.188 0.016 1.00 97.88 71 LEU A C 1
ATOM 549 O O . LEU A 1 71 ? 9.758 10.347 -1.171 1.00 97.88 71 LEU A O 1
ATOM 553 N N . VAL A 1 72 ? 9.945 9.174 0.742 1.00 98.25 72 VAL A N 1
ATOM 554 C CA . VAL A 1 72 ? 10.868 8.168 0.207 1.00 98.25 72 VAL A CA 1
ATOM 555 C C . VAL A 1 72 ? 10.209 7.394 -0.930 1.00 98.25 72 VAL A C 1
ATOM 557 O O . VAL A 1 72 ? 10.827 7.236 -1.975 1.00 98.25 72 VAL A O 1
ATOM 560 N N . GLN A 1 73 ? 8.949 6.977 -0.789 1.00 97.38 73 GLN A N 1
ATOM 561 C CA . GLN A 1 73 ? 8.211 6.279 -1.845 1.00 97.38 73 GLN A CA 1
ATOM 562 C C . GLN A 1 73 ? 8.097 7.121 -3.118 1.00 97.38 73 GLN A C 1
ATOM 564 O O . GLN A 1 73 ? 8.413 6.624 -4.197 1.00 97.38 73 GLN A O 1
ATOM 569 N N . VAL A 1 74 ? 7.715 8.396 -3.004 1.00 97.06 74 VAL A N 1
ATOM 570 C CA . VAL A 1 74 ? 7.592 9.302 -4.157 1.00 97.06 74 VAL A CA 1
ATOM 571 C C . VAL A 1 74 ? 8.936 9.467 -4.869 1.00 97.06 74 VAL A C 1
ATOM 573 O O . VAL A 1 74 ? 9.002 9.342 -6.093 1.00 97.06 74 VAL A O 1
ATOM 576 N N . VAL A 1 75 ? 10.019 9.694 -4.120 1.00 98.00 75 VAL A N 1
ATOM 577 C CA . VAL A 1 75 ? 11.360 9.870 -4.697 1.00 98.00 75 VAL A CA 1
ATOM 578 C C . VAL A 1 75 ? 11.883 8.567 -5.300 1.00 98.00 75 VAL A C 1
ATOM 580 O O . VAL A 1 75 ? 12.372 8.580 -6.429 1.00 98.00 75 VAL A O 1
ATOM 583 N N . CYS A 1 76 ? 11.776 7.441 -4.593 1.00 98.00 76 CYS A N 1
ATOM 584 C CA . CYS A 1 76 ? 12.247 6.140 -5.061 1.00 98.00 76 CYS A CA 1
ATOM 585 C C . CYS A 1 76 ? 11.491 5.694 -6.313 1.00 98.00 76 CYS A C 1
ATOM 587 O O . CYS A 1 76 ? 12.125 5.442 -7.335 1.00 98.00 76 CYS A O 1
ATOM 589 N N . ILE A 1 77 ? 10.156 5.649 -6.265 1.00 96.56 77 ILE A N 1
ATOM 590 C CA . ILE A 1 77 ? 9.329 5.216 -7.398 1.00 96.56 77 ILE A CA 1
ATOM 591 C C . ILE A 1 77 ? 9.533 6.170 -8.573 1.00 96.56 77 ILE A C 1
ATOM 593 O O . ILE A 1 77 ? 9.852 5.712 -9.666 1.00 96.56 77 ILE A O 1
ATOM 597 N N . GLY A 1 78 ? 9.455 7.487 -8.345 1.00 96.75 78 GLY A N 1
ATOM 598 C CA . GLY A 1 78 ? 9.681 8.497 -9.380 1.00 96.75 78 GLY A CA 1
ATOM 599 C C . GLY A 1 78 ? 11.055 8.374 -10.046 1.00 96.75 78 GLY A C 1
ATOM 600 O O . GLY A 1 78 ? 11.168 8.437 -11.269 1.00 96.75 78 GLY A O 1
ATOM 601 N N . THR A 1 79 ? 12.106 8.122 -9.263 1.00 96.50 79 THR A N 1
ATOM 602 C CA . THR A 1 79 ? 13.467 7.927 -9.788 1.00 96.50 79 THR A CA 1
ATOM 603 C C . THR A 1 79 ? 13.582 6.644 -10.606 1.00 96.50 79 THR A C 1
ATOM 605 O O . THR A 1 79 ? 14.198 6.655 -11.675 1.00 96.50 79 THR A O 1
ATOM 608 N N . LEU A 1 80 ? 13.003 5.547 -10.114 1.00 96.06 80 LEU A N 1
ATOM 609 C CA . LEU A 1 80 ? 13.033 4.244 -10.772 1.00 96.06 80 LEU A CA 1
ATOM 610 C C . LEU A 1 80 ? 12.322 4.300 -12.126 1.00 96.06 80 LEU A C 1
ATOM 612 O O . LEU A 1 80 ? 12.948 4.001 -13.141 1.00 96.06 80 LEU A O 1
ATOM 616 N N . ILE A 1 81 ? 11.076 4.782 -12.160 1.00 94.75 81 ILE A N 1
ATOM 617 C CA . ILE A 1 81 ? 10.288 4.871 -13.400 1.00 94.75 81 ILE A CA 1
ATOM 618 C C . ILE A 1 81 ? 10.854 5.889 -14.391 1.00 94.75 81 ILE A C 1
ATOM 620 O O . ILE A 1 81 ? 10.607 5.776 -15.585 1.00 94.75 81 ILE A O 1
ATOM 624 N N . HIS A 1 82 ? 11.592 6.903 -13.927 1.00 93.94 82 HIS A N 1
ATOM 625 C CA . HIS A 1 82 ? 12.216 7.887 -14.811 1.00 93.94 82 HIS A CA 1
ATOM 626 C C . HIS A 1 82 ? 13.482 7.334 -15.480 1.00 93.94 82 HIS A C 1
ATOM 628 O O . HIS A 1 82 ? 13.781 7.666 -16.626 1.00 93.94 82 HIS A O 1
ATOM 634 N N . ARG A 1 83 ? 14.255 6.507 -14.767 1.00 95.19 83 ARG A N 1
ATOM 635 C CA . ARG A 1 83 ? 15.605 6.098 -15.188 1.00 95.19 83 ARG A CA 1
ATOM 636 C C . ARG A 1 83 ? 15.690 4.687 -15.751 1.00 95.19 83 ARG A C 1
ATOM 638 O O . ARG A 1 83 ? 16.712 4.379 -16.367 1.00 95.19 83 ARG A O 1
ATOM 645 N N . TYR A 1 84 ? 14.686 3.848 -15.527 1.00 96.38 84 TYR A N 1
ATOM 646 C CA . TYR A 1 84 ? 14.743 2.435 -15.872 1.00 96.38 84 TYR A CA 1
ATOM 647 C C . TYR A 1 84 ? 13.453 1.940 -16.524 1.00 96.38 84 TYR A C 1
ATOM 649 O O . TYR A 1 84 ? 12.372 2.467 -16.268 1.00 96.38 84 TYR A O 1
ATOM 657 N N . ASP A 1 85 ? 13.607 0.909 -17.348 1.00 95.44 85 ASP A N 1
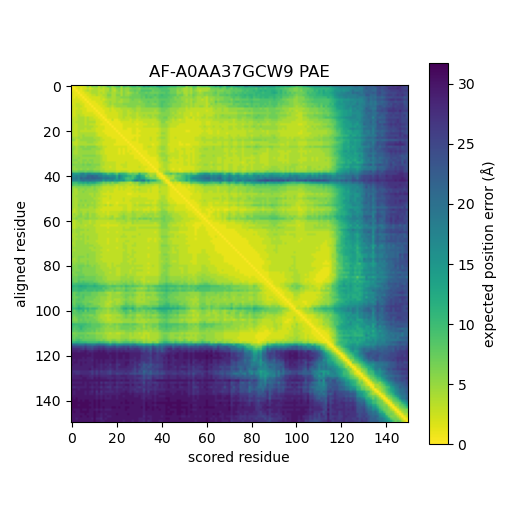ATOM 658 C CA . ASP A 1 85 ? 12.528 0.052 -17.830 1.00 95.44 85 ASP A CA 1
ATOM 659 C C . ASP A 1 85 ? 12.538 -1.271 -17.070 1.00 95.44 85 ASP A C 1
ATOM 661 O O . ASP A 1 85 ? 13.599 -1.745 -16.647 1.00 95.44 85 ASP A O 1
ATOM 665 N N . PHE A 1 86 ? 11.351 -1.855 -16.914 1.00 94.75 86 PHE A N 1
ATOM 666 C CA . PHE A 1 86 ? 11.115 -3.056 -16.121 1.00 94.75 86 PHE A CA 1
ATOM 667 C C . PHE A 1 86 ? 10.312 -4.076 -16.927 1.00 94.75 86 PHE A C 1
ATOM 669 O O . PHE A 1 86 ? 9.395 -3.705 -17.657 1.00 94.75 86 PHE A O 1
ATOM 676 N N . ALA A 1 87 ? 10.616 -5.358 -16.744 1.00 94.31 87 ALA A N 1
ATOM 677 C CA . ALA A 1 87 ? 9.734 -6.451 -17.137 1.00 94.31 87 ALA A CA 1
ATOM 678 C C . ALA A 1 87 ? 9.793 -7.594 -16.129 1.00 94.31 87 ALA A C 1
ATOM 680 O O . ALA A 1 87 ? 10.786 -7.767 -15.413 1.00 94.31 87 ALA A O 1
ATOM 681 N N . LEU A 1 88 ? 8.722 -8.385 -16.107 1.00 94.06 88 LEU A N 1
ATOM 682 C CA . LEU A 1 88 ? 8.685 -9.633 -15.361 1.00 94.06 88 LEU A CA 1
ATOM 683 C C . LEU A 1 88 ? 9.693 -10.642 -15.947 1.00 94.06 88 LEU A C 1
ATOM 685 O O . LEU A 1 88 ? 10.094 -10.524 -17.116 1.00 94.06 88 LEU A O 1
ATOM 689 N N . PRO A 1 89 ? 10.144 -11.623 -15.147 1.00 92.12 89 PRO A N 1
ATOM 690 C CA . PRO A 1 89 ? 11.050 -12.664 -15.623 1.00 92.12 89 PRO A CA 1
ATOM 691 C C . PRO A 1 89 ? 10.443 -13.452 -16.789 1.00 92.12 89 PRO A C 1
ATOM 693 O O . PRO A 1 89 ? 11.128 -13.700 -17.788 1.00 92.12 89 PRO A O 1
ATOM 696 N N . ASP A 1 90 ? 9.151 -13.744 -16.684 1.00 91.62 90 ASP A N 1
ATOM 697 C CA . ASP A 1 90 ? 8.339 -14.496 -17.630 1.00 91.62 90 ASP A CA 1
ATOM 698 C C . ASP A 1 90 ? 6.863 -14.029 -17.567 1.00 91.62 90 ASP A C 1
ATOM 700 O O . ASP A 1 90 ? 6.486 -13.337 -16.616 1.00 91.62 90 ASP A O 1
ATOM 704 N N . PRO A 1 91 ? 6.041 -14.320 -18.596 1.00 90.25 91 PRO A N 1
ATOM 705 C CA . PRO A 1 91 ? 4.639 -13.887 -18.650 1.00 90.25 91 PRO A CA 1
ATOM 706 C C . PRO A 1 91 ? 3.733 -14.541 -17.604 1.00 90.25 91 PRO A C 1
ATOM 708 O O . PRO A 1 91 ? 2.719 -13.951 -17.246 1.00 90.25 91 PRO A O 1
ATOM 711 N N . ASP A 1 92 ? 4.110 -15.727 -17.130 1.00 91.50 92 ASP A N 1
ATOM 712 C CA . ASP A 1 92 ? 3.338 -16.534 -16.181 1.00 91.50 92 ASP A CA 1
ATOM 713 C C . ASP A 1 92 ? 3.846 -16.349 -14.739 1.00 91.50 92 ASP A C 1
ATOM 715 O O . ASP A 1 92 ? 3.525 -17.135 -13.846 1.00 91.50 92 ASP A O 1
ATOM 719 N N . PHE A 1 93 ? 4.667 -15.318 -14.505 1.00 91.00 93 PHE A N 1
ATOM 720 C CA . PHE A 1 93 ? 5.262 -15.057 -13.205 1.00 91.00 93 PHE A CA 1
ATOM 721 C C . PHE A 1 93 ? 4.178 -14.651 -12.207 1.00 91.00 93 PHE A C 1
ATOM 723 O O . PHE A 1 93 ? 3.656 -13.535 -12.246 1.00 91.00 93 PHE A O 1
ATOM 730 N N . GLU A 1 94 ? 3.908 -15.545 -11.264 1.00 90.81 94 GLU A N 1
ATOM 731 C CA . GLU A 1 94 ? 3.062 -15.290 -10.105 1.00 90.81 94 GLU A CA 1
ATOM 732 C C . GLU A 1 94 ? 3.939 -14.967 -8.893 1.00 90.81 94 GLU A C 1
ATOM 734 O O . GLU A 1 94 ? 4.859 -15.705 -8.533 1.00 90.81 94 GLU A O 1
ATOM 739 N N . MET A 1 95 ? 3.667 -13.830 -8.257 1.00 90.81 95 MET A N 1
ATOM 740 C CA . MET A 1 95 ? 4.408 -13.396 -7.079 1.00 90.81 95 MET A CA 1
ATOM 741 C C . MET A 1 95 ? 3.860 -14.086 -5.832 1.00 90.81 95 MET A C 1
ATOM 743 O O . MET A 1 95 ? 2.706 -13.888 -5.453 1.00 90.81 95 MET A O 1
ATOM 747 N N . GLU A 1 96 ? 4.715 -14.848 -5.158 1.00 93.12 96 GLU A N 1
ATOM 748 C CA . GLU A 1 96 ? 4.392 -15.436 -3.863 1.00 93.12 96 GLU A CA 1
ATOM 749 C C . GLU A 1 96 ? 4.529 -14.407 -2.740 1.00 93.12 96 GLU A C 1
ATOM 751 O O . GLU A 1 96 ? 5.470 -13.605 -2.704 1.00 93.12 96 GLU A O 1
ATOM 756 N N . TRP A 1 97 ? 3.607 -14.473 -1.783 1.00 91.19 97 TRP A N 1
ATOM 757 C CA . TRP A 1 97 ? 3.544 -13.568 -0.644 1.00 91.19 97 TRP A CA 1
ATOM 758 C C . TRP A 1 97 ? 3.679 -14.333 0.663 1.00 91.19 97 TRP A C 1
ATOM 760 O O . TRP A 1 97 ? 3.112 -15.413 0.823 1.00 91.19 97 TRP A O 1
ATOM 770 N N . ILE A 1 98 ? 4.364 -13.727 1.627 1.00 93.44 98 ILE A N 1
ATOM 771 C CA . ILE A 1 98 ? 4.315 -14.151 3.022 1.00 93.44 98 ILE A CA 1
ATOM 772 C C . ILE A 1 98 ? 3.682 -13.034 3.843 1.00 93.44 98 ILE A C 1
ATOM 774 O O . ILE A 1 98 ? 4.045 -11.860 3.724 1.00 93.44 98 ILE A O 1
ATOM 778 N N . ASP A 1 99 ? 2.734 -13.432 4.686 1.00 88.56 99 ASP A N 1
ATOM 779 C CA . ASP A 1 99 ? 2.055 -12.552 5.624 1.00 88.56 99 ASP A CA 1
ATOM 780 C C . ASP A 1 99 ? 2.705 -12.656 7.014 1.00 88.56 99 ASP A C 1
ATOM 782 O O . ASP A 1 99 ? 2.754 -13.727 7.621 1.00 88.56 99 ASP A O 1
ATOM 786 N N . TYR A 1 100 ? 3.243 -11.535 7.497 1.00 83.94 100 TYR A N 1
ATOM 787 C CA . TYR A 1 100 ? 3.747 -11.360 8.862 1.00 83.94 100 TYR A CA 1
ATOM 788 C C . TYR A 1 100 ? 3.045 -10.146 9.494 1.00 83.94 100 TYR A C 1
ATOM 790 O O . TYR A 1 100 ? 1.829 -10.029 9.480 1.00 83.94 100 TYR A O 1
ATOM 798 N N . PHE A 1 101 ? 3.797 -9.204 10.069 1.00 82.69 101 PHE A N 1
ATOM 799 C CA . PHE A 1 101 ? 3.266 -7.891 10.433 1.00 82.69 101 PHE A CA 1
ATOM 800 C C . PHE A 1 101 ? 2.958 -7.035 9.189 1.00 82.69 101 PHE A C 1
ATOM 802 O O . PHE A 1 101 ? 2.111 -6.149 9.237 1.00 82.69 101 PHE A O 1
ATOM 809 N N . ASN A 1 102 ? 3.657 -7.303 8.083 1.00 86.00 102 ASN A N 1
ATOM 810 C CA . ASN A 1 102 ? 3.434 -6.711 6.769 1.00 86.00 102 ASN A CA 1
ATOM 811 C C . ASN A 1 102 ? 3.341 -7.835 5.731 1.00 86.00 102 ASN A C 1
ATOM 813 O O . ASN A 1 102 ? 3.895 -8.915 5.944 1.00 86.00 102 ASN A O 1
ATOM 817 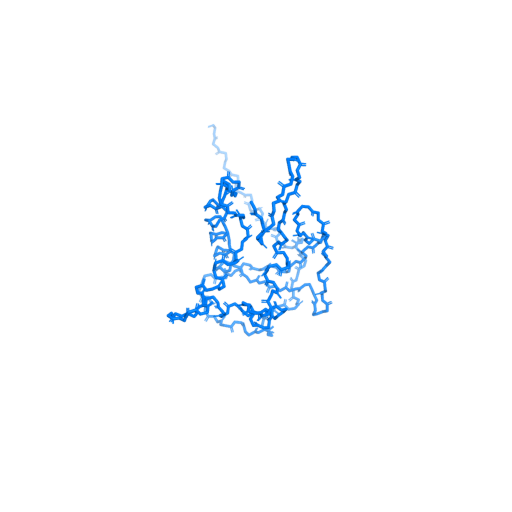N N . LEU A 1 103 ? 2.735 -7.531 4.585 1.00 88.56 103 LEU A N 1
ATOM 818 C CA . LEU A 1 103 ? 2.743 -8.407 3.421 1.00 88.56 103 LEU A CA 1
ATOM 819 C C . LEU A 1 103 ? 4.036 -8.190 2.625 1.00 88.56 103 LEU A C 1
ATOM 821 O O . LEU A 1 103 ? 4.279 -7.081 2.137 1.00 88.56 103 LEU A O 1
ATOM 825 N N . TRP A 1 104 ? 4.866 -9.224 2.507 1.00 91.25 104 TRP A N 1
ATOM 826 C CA . TRP A 1 104 ? 6.130 -9.171 1.767 1.00 91.25 104 TRP A CA 1
ATOM 827 C C . TRP A 1 104 ? 6.143 -10.178 0.620 1.00 91.25 104 TRP A C 1
ATOM 829 O O . TRP A 1 104 ? 5.644 -11.291 0.791 1.00 91.25 104 TRP A O 1
ATOM 839 N N . PRO A 1 105 ? 6.726 -9.824 -0.537 1.00 92.25 105 PRO A N 1
ATOM 840 C CA . PRO A 1 105 ? 7.008 -10.818 -1.558 1.00 92.25 105 PRO A CA 1
ATOM 841 C C . PRO A 1 105 ? 8.114 -11.754 -1.062 1.00 92.25 105 PRO A C 1
ATOM 843 O O . PRO A 1 105 ? 9.092 -11.294 -0.467 1.00 92.25 105 PRO A O 1
ATOM 846 N N . VAL A 1 106 ? 7.982 -13.055 -1.325 1.00 91.94 106 VAL A N 1
ATOM 847 C CA . VAL A 1 106 ? 9.054 -14.031 -1.048 1.00 91.94 106 VAL A CA 1
ATOM 848 C C . VAL A 1 106 ? 10.272 -13.719 -1.907 1.00 91.94 106 VAL A C 1
ATOM 850 O O . VAL A 1 106 ? 11.400 -13.652 -1.423 1.00 91.94 106 VAL A O 1
ATOM 853 N N . GLU A 1 107 ? 10.019 -13.473 -3.188 1.00 90.50 107 GLU A N 1
ATOM 854 C CA . GLU A 1 107 ? 11.010 -13.072 -4.168 1.00 90.50 107 GLU A CA 1
ATOM 855 C C . GLU A 1 107 ? 10.376 -12.076 -5.146 1.00 90.50 107 GLU A C 1
ATOM 857 O O . GLU A 1 107 ? 9.225 -12.228 -5.551 1.00 90.50 107 GLU A O 1
ATOM 862 N N . LEU A 1 108 ? 11.134 -11.054 -5.550 1.00 90.00 108 LEU A N 1
ATOM 863 C CA . LEU A 1 108 ? 10.719 -10.094 -6.572 1.00 90.00 108 LEU A CA 1
ATOM 864 C C . LEU A 1 108 ? 11.785 -10.025 -7.664 1.00 90.00 108 LEU A C 1
ATOM 866 O O . LEU A 1 108 ? 12.621 -9.119 -7.701 1.00 90.00 108 LEU A O 1
ATOM 870 N N . ARG A 1 109 ? 11.781 -11.024 -8.548 1.00 91.56 109 ARG A N 1
ATOM 871 C CA . ARG A 1 109 ? 12.668 -11.045 -9.714 1.00 91.56 109 ARG A CA 1
ATOM 872 C C . ARG A 1 109 ? 12.136 -10.077 -10.762 1.00 91.56 109 ARG A C 1
ATOM 874 O O . ARG A 1 109 ? 10.982 -10.163 -11.162 1.00 91.56 109 ARG A O 1
ATOM 881 N N . LEU A 1 110 ? 12.990 -9.169 -11.221 1.00 93.62 110 LEU A N 1
ATOM 882 C CA . LEU A 1 110 ? 12.666 -8.202 -12.267 1.00 93.62 110 LEU A CA 1
ATOM 883 C C . LEU A 1 110 ? 13.825 -8.110 -13.253 1.00 93.62 110 LEU A C 1
ATOM 885 O O . LEU A 1 110 ? 14.993 -8.074 -12.859 1.00 93.62 110 LEU A O 1
ATOM 889 N N . LYS A 1 111 ? 13.498 -8.015 -14.539 1.00 94.94 111 LYS A N 1
ATOM 890 C CA . LYS A 1 111 ? 14.446 -7.571 -15.559 1.00 94.94 111 LYS A CA 1
ATOM 891 C C . LYS A 1 111 ? 14.454 -6.045 -15.557 1.00 94.94 111 LYS A C 1
ATOM 893 O O . LYS A 1 111 ? 13.389 -5.430 -15.572 1.00 94.94 111 LYS A O 1
ATOM 898 N N . VAL A 1 112 ? 15.642 -5.442 -15.504 1.00 95.94 112 VAL A N 1
ATOM 899 C CA . VAL A 1 112 ? 15.807 -3.988 -15.363 1.00 95.94 112 VAL A CA 1
ATOM 900 C C . VAL A 1 112 ? 16.837 -3.478 -16.362 1.00 95.94 112 VAL A C 1
ATOM 902 O O . VAL A 1 112 ? 17.958 -3.985 -16.419 1.00 95.94 112 VAL A O 1
ATOM 905 N N . TRP A 1 113 ? 16.489 -2.425 -17.100 1.00 96.31 113 TRP A N 1
ATOM 906 C CA . TRP A 1 113 ? 17.391 -1.769 -18.049 1.00 96.31 113 TRP A CA 1
ATOM 907 C 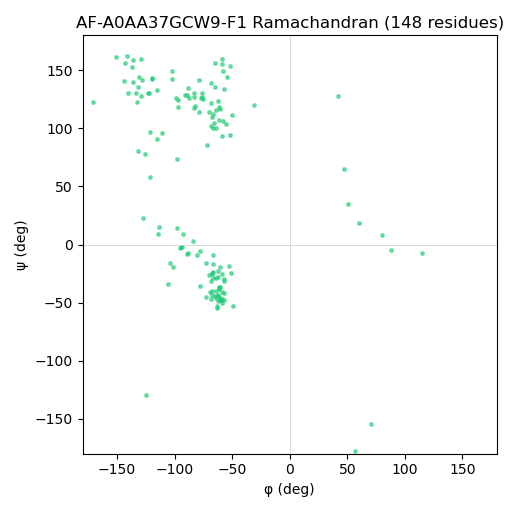C . TRP A 1 113 ? 17.444 -0.274 -17.796 1.00 96.31 113 TRP A C 1
ATOM 909 O O . TRP A 1 113 ? 16.437 0.351 -17.484 1.00 96.31 113 TRP A O 1
ATOM 919 N N . ARG A 1 114 ? 18.628 0.329 -17.938 1.00 94.88 114 ARG A N 1
ATOM 920 C CA . ARG A 1 114 ? 18.782 1.782 -17.824 1.00 94.88 114 ARG A CA 1
ATOM 921 C C . ARG A 1 114 ? 18.280 2.460 -19.100 1.00 94.88 114 ARG A C 1
ATOM 923 O O . ARG A 1 114 ? 18.803 2.183 -20.177 1.00 94.88 114 ARG A O 1
ATOM 930 N N . ARG A 1 115 ? 17.360 3.415 -18.958 1.00 92.12 115 ARG A N 1
ATOM 931 C CA . ARG A 1 115 ? 16.905 4.275 -20.057 1.00 92.12 115 ARG A CA 1
ATOM 932 C C . ARG A 1 115 ? 18.037 5.165 -20.551 1.00 92.12 115 ARG A C 1
ATOM 934 O O . ARG A 1 115 ? 18.765 5.768 -19.753 1.00 92.12 115 ARG A O 1
ATOM 941 N N . GLN A 1 116 ? 18.174 5.272 -21.869 1.00 82.44 116 GLN A N 1
ATOM 942 C CA . GLN A 1 116 ? 19.101 6.218 -22.478 1.00 82.44 116 GLN A CA 1
ATOM 943 C C . GLN A 1 116 ? 18.439 7.602 -22.563 1.00 82.44 116 GLN A C 1
ATOM 945 O O . GLN A 1 116 ? 17.339 7.710 -23.113 1.00 82.44 116 GLN A O 1
ATOM 950 N N . PRO A 1 117 ? 19.076 8.671 -22.048 1.00 64.44 117 PRO A N 1
ATOM 951 C CA . PRO A 1 117 ? 18.540 10.020 -22.187 1.00 64.44 117 PRO A CA 1
ATOM 952 C C . PRO A 1 117 ? 18.457 10.376 -23.679 1.00 64.44 117 PRO A C 1
ATOM 954 O O . PRO A 1 117 ? 19.481 10.388 -24.355 1.00 64.44 117 PRO A O 1
ATOM 957 N N . GLY A 1 118 ? 17.251 10.632 -24.196 1.00 60.59 118 GLY A N 1
ATOM 958 C CA . GLY A 1 118 ? 17.031 11.060 -25.588 1.00 60.59 118 GLY A CA 1
ATOM 959 C C . GLY A 1 118 ? 16.253 10.089 -26.482 1.00 60.59 118 GLY A C 1
ATOM 960 O O . GLY A 1 118 ? 15.874 10.473 -27.582 1.00 60.59 118 GLY A O 1
ATOM 961 N N . THR A 1 119 ? 15.941 8.876 -26.019 1.00 52.25 119 THR A N 1
ATOM 962 C CA . THR A 1 119 ? 15.020 7.968 -26.732 1.00 52.25 119 THR A CA 1
ATOM 963 C C . THR A 1 119 ? 13.626 8.072 -26.123 1.00 52.25 119 THR A C 1
ATOM 965 O O . THR A 1 119 ? 13.172 7.217 -25.372 1.00 52.25 119 THR A O 1
ATOM 968 N N . ALA A 1 120 ? 12.941 9.179 -26.411 1.00 48.22 120 ALA A N 1
ATOM 969 C CA . ALA A 1 120 ? 11.499 9.239 -26.228 1.00 48.22 120 ALA A CA 1
ATOM 970 C C . ALA A 1 120 ? 10.852 8.376 -27.319 1.00 48.22 120 ALA A C 1
ATOM 972 O O . ALA A 1 120 ? 10.501 8.863 -28.389 1.00 48.22 120 ALA A O 1
ATOM 973 N N . ALA A 1 121 ? 10.729 7.082 -27.059 1.00 45.28 121 ALA A N 1
ATOM 974 C CA . ALA A 1 121 ? 9.789 6.233 -27.762 1.00 45.28 121 ALA A CA 1
ATOM 975 C C . ALA A 1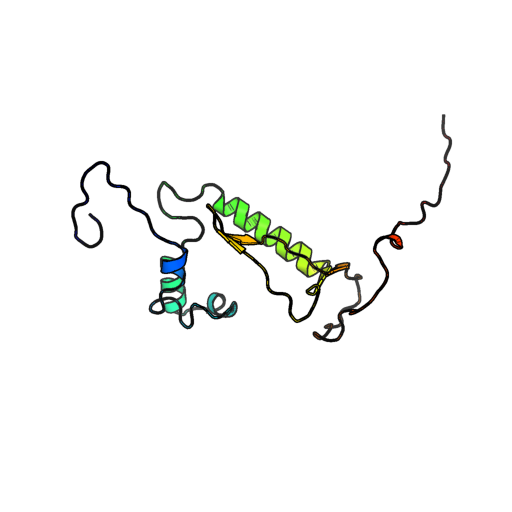 121 ? 9.061 5.416 -26.704 1.00 45.28 121 ALA A C 1
ATOM 977 O O . ALA A 1 121 ? 9.685 4.751 -25.880 1.00 45.28 121 ALA A O 1
ATOM 978 N N . LEU A 1 122 ? 7.736 5.541 -26.706 1.00 44.06 122 LEU A N 1
ATOM 979 C CA . LEU A 1 122 ? 6.822 4.628 -26.041 1.00 44.06 122 LEU A CA 1
ATOM 980 C C . LEU A 1 122 ? 7.171 3.213 -26.512 1.00 44.06 122 LEU A C 1
ATOM 982 O O . LEU A 1 122 ? 6.722 2.799 -27.576 1.00 44.06 122 LEU A O 1
ATOM 986 N N . ALA A 1 123 ? 8.009 2.508 -25.755 1.00 44.75 123 ALA A N 1
ATOM 987 C CA . ALA A 1 123 ? 8.145 1.074 -25.899 1.00 44.75 123 ALA A CA 1
ATOM 988 C C . ALA A 1 123 ? 6.766 0.505 -25.570 1.00 44.75 123 ALA A C 1
ATOM 990 O O . ALA A 1 123 ? 6.301 0.573 -24.428 1.00 44.75 123 ALA A O 1
ATOM 991 N N . SER A 1 124 ? 6.066 0.043 -26.601 1.00 44.38 124 SER A N 1
ATOM 992 C CA . SER A 1 124 ? 4.866 -0.753 -26.412 1.00 44.38 124 SER A CA 1
ATOM 993 C C . SER A 1 124 ? 5.250 -2.001 -25.611 1.00 44.38 124 SER A C 1
ATOM 995 O O . SER A 1 124 ? 6.421 -2.375 -25.553 1.00 44.38 124 SER A O 1
ATOM 997 N N . VAL A 1 125 ? 4.287 -2.667 -24.974 1.00 44.97 125 VAL A N 1
ATOM 998 C CA . VAL A 1 125 ? 4.539 -3.865 -24.145 1.00 44.97 125 VAL A CA 1
ATOM 999 C C . VAL A 1 125 ? 5.341 -4.957 -24.896 1.00 44.97 125 VAL A C 1
ATOM 1001 O O . VAL A 1 125 ? 5.965 -5.797 -24.257 1.00 44.97 125 VAL A O 1
ATOM 1004 N N . GLY A 1 126 ? 5.402 -4.915 -26.236 1.00 42.44 126 GLY A N 1
ATOM 1005 C CA . GLY A 1 126 ? 6.213 -5.811 -27.071 1.00 42.44 126 GLY A CA 1
ATOM 1006 C C . GLY A 1 126 ? 7.658 -5.373 -27.370 1.00 42.44 126 GLY A C 1
ATOM 1007 O O . GLY A 1 126 ? 8.404 -6.169 -27.932 1.00 42.44 126 GLY A O 1
ATOM 1008 N N . ASP A 1 127 ? 8.077 -4.156 -27.008 1.00 43.62 127 ASP A N 1
ATOM 1009 C CA . ASP A 1 127 ? 9.412 -3.612 -27.323 1.00 43.62 127 ASP A CA 1
ATOM 1010 C C . ASP A 1 127 ? 10.439 -3.820 -26.198 1.00 43.62 127 ASP A C 1
ATOM 1012 O O . ASP A 1 127 ? 11.612 -3.459 -26.343 1.00 43.62 127 ASP A O 1
ATOM 1016 N N . VAL A 1 128 ? 10.029 -4.405 -25.066 1.00 49.72 128 VAL A N 1
ATOM 1017 C CA . VAL A 1 128 ? 10.984 -4.796 -24.028 1.00 49.72 128 VAL A CA 1
ATOM 1018 C C . VAL A 1 128 ? 11.834 -5.946 -24.574 1.00 49.72 128 VAL A C 1
ATOM 1020 O O . VAL A 1 128 ? 11.270 -6.979 -24.939 1.00 49.72 128 VAL A O 1
ATOM 1023 N N . PRO A 1 129 ? 13.175 -5.821 -24.632 1.00 45.84 129 PRO A N 1
ATOM 1024 C CA . PRO A 1 129 ? 14.029 -6.887 -25.140 1.00 45.84 129 PRO A CA 1
ATOM 1025 C C . PRO A 1 129 ? 13.815 -8.172 -24.330 1.00 45.84 129 PRO A C 1
ATOM 1027 O O . PRO A 1 129 ? 14.244 -8.278 -23.181 1.00 45.84 129 PRO A O 1
ATOM 1030 N N . THR A 1 130 ? 13.138 -9.155 -24.926 1.00 49.34 130 THR A N 1
ATOM 1031 C CA . THR A 1 130 ? 12.883 -10.469 -24.313 1.00 49.34 130 THR A CA 1
ATOM 1032 C C . THR A 1 130 ? 14.171 -11.267 -24.132 1.00 49.34 130 THR A C 1
ATOM 1034 O O . THR A 1 130 ? 14.282 -12.057 -23.195 1.00 49.34 130 THR A O 1
ATOM 1037 N N . GLU A 1 131 ? 15.187 -10.956 -24.933 1.00 54.38 131 GLU A N 1
ATOM 1038 C CA . GLU A 1 131 ? 16.566 -11.384 -24.748 1.00 54.38 131 GLU A CA 1
ATOM 1039 C C . GLU A 1 131 ? 17.512 -10.190 -24.883 1.00 54.38 131 GLU A C 1
ATOM 1041 O O . GLU A 1 131 ? 17.400 -9.415 -25.838 1.00 54.38 131 GLU A O 1
ATOM 1046 N N . LYS A 1 132 ? 18.489 -10.080 -23.967 1.00 45.06 132 LYS A N 1
ATOM 1047 C CA . LYS A 1 132 ? 19.867 -9.677 -24.305 1.00 45.06 132 LYS A CA 1
ATOM 1048 C C . LYS A 1 132 ? 20.847 -9.836 -23.138 1.00 45.06 132 LYS A C 1
ATOM 1050 O O . LYS A 1 132 ? 20.668 -9.223 -22.094 1.00 45.06 132 LYS A O 1
ATOM 1055 N N . LYS A 1 133 ? 21.882 -10.632 -23.448 1.00 38.22 133 LYS A N 1
ATOM 1056 C CA . LYS A 1 133 ? 23.203 -10.889 -22.837 1.00 38.22 133 LYS A CA 1
ATOM 1057 C C . LYS A 1 133 ? 23.299 -11.007 -21.300 1.00 38.22 133 LYS A C 1
ATOM 1059 O O . LYS A 1 133 ? 22.881 -10.101 -20.584 1.00 38.22 133 LYS A O 1
ATOM 1064 N N . PRO A 1 134 ? 23.907 -12.096 -20.782 1.00 36.47 134 PRO A N 1
ATOM 1065 C CA . PRO A 1 134 ? 24.108 -12.293 -19.351 1.00 36.47 134 PRO A CA 1
ATOM 1066 C C . PRO A 1 134 ? 24.832 -11.114 -18.698 1.00 36.47 134 PRO A C 1
ATOM 1068 O O . PRO A 1 134 ? 25.759 -10.537 -19.266 1.00 36.47 134 PRO A O 1
ATOM 1071 N N . TRP A 1 135 ? 24.449 -10.809 -17.459 1.00 38.69 135 TRP A N 1
ATOM 1072 C CA . TRP A 1 135 ? 25.032 -9.747 -16.632 1.00 38.69 135 TRP A CA 1
ATOM 1073 C C . TRP A 1 135 ? 26.572 -9.812 -16.532 1.00 38.69 135 TRP A C 1
ATOM 1075 O O . TRP A 1 135 ? 27.218 -8.777 -16.372 1.00 38.69 135 TRP A O 1
ATOM 1085 N N . SER A 1 136 ? 27.167 -10.998 -16.726 1.00 48.25 136 SER A N 1
ATOM 1086 C CA . SER A 1 136 ? 28.619 -11.217 -16.782 1.00 48.25 136 SER A CA 1
ATOM 1087 C C . SER A 1 136 ? 29.339 -10.465 -17.908 1.00 48.25 136 SER A C 1
ATOM 1089 O O . SER A 1 136 ? 30.546 -10.284 -17.823 1.00 48.25 136 SER A O 1
ATOM 1091 N N . GLU A 1 137 ? 28.640 -10.016 -18.953 1.00 39.50 137 GLU A N 1
ATOM 1092 C CA . GLU A 1 137 ? 29.240 -9.257 -20.063 1.00 39.50 137 GLU A CA 1
ATOM 1093 C C . GLU A 1 137 ? 29.119 -7.730 -19.900 1.00 39.50 137 GLU A C 1
ATOM 1095 O O . GLU A 1 137 ? 29.659 -6.984 -20.714 1.00 39.50 137 GLU A O 1
ATOM 1100 N N . ASN A 1 138 ? 28.455 -7.243 -18.842 1.00 42.16 138 ASN A N 1
ATOM 1101 C CA . ASN A 1 138 ? 28.334 -5.808 -18.543 1.00 42.16 138 ASN A CA 1
ATOM 1102 C C . ASN A 1 138 ? 29.423 -5.281 -17.591 1.00 42.16 138 ASN A C 1
ATOM 1104 O O . ASN A 1 138 ? 29.358 -4.125 -17.156 1.00 42.16 138 ASN A O 1
ATOM 1108 N N . SER A 1 139 ? 30.453 -6.079 -17.285 1.00 37.72 139 SER A N 1
ATOM 1109 C CA . SER A 1 139 ? 31.650 -5.559 -16.627 1.00 37.72 139 SER A CA 1
ATOM 1110 C C . SER A 1 139 ? 32.358 -4.602 -17.584 1.00 37.72 139 SER A C 1
ATOM 1112 O O . SER A 1 139 ? 32.991 -5.020 -18.554 1.00 37.72 139 SER A O 1
ATOM 1114 N N . ARG A 1 140 ? 32.219 -3.300 -17.309 1.00 37.19 140 ARG A N 1
ATOM 1115 C CA . ARG A 1 140 ? 33.091 -2.227 -17.801 1.00 37.19 140 ARG A CA 1
ATOM 1116 C C . ARG A 1 140 ? 34.507 -2.772 -17.975 1.00 37.19 140 ARG A C 1
ATOM 1118 O O . ARG A 1 140 ? 35.121 -3.180 -16.997 1.00 37.19 140 ARG A O 1
ATOM 1125 N N . SER A 1 141 ? 35.031 -2.721 -19.196 1.00 32.69 141 SER A N 1
ATOM 1126 C CA . SER A 1 141 ? 36.470 -2.764 -19.406 1.00 32.69 141 SER A CA 1
ATOM 1127 C C . SER A 1 141 ? 37.083 -1.632 -18.577 1.00 32.69 141 SER A C 1
ATOM 1129 O O . SER A 1 141 ? 36.951 -0.459 -18.944 1.00 32.69 141 SER A O 1
ATOM 1131 N N . GLU A 1 142 ? 37.700 -1.963 -17.446 1.00 37.47 142 GLU A N 1
ATOM 1132 C CA . GLU A 1 142 ? 38.680 -1.105 -16.795 1.00 37.47 142 GLU A CA 1
ATOM 1133 C C . GLU A 1 142 ? 39.796 -0.872 -17.811 1.00 37.47 142 GLU A C 1
ATOM 1135 O O . GLU A 1 142 ? 40.717 -1.670 -17.973 1.00 37.47 142 GLU A O 1
ATOM 1140 N N . LYS A 1 143 ? 39.691 0.226 -18.564 1.00 33.25 143 LYS A N 1
ATOM 1141 C CA . LYS A 1 143 ? 40.873 0.815 -19.172 1.00 33.25 143 LYS A CA 1
ATOM 1142 C C . LYS A 1 143 ? 41.687 1.374 -18.018 1.00 33.25 143 LYS A C 1
ATOM 1144 O O . LYS A 1 143 ? 41.353 2.411 -17.456 1.00 33.25 143 LYS A O 1
ATOM 1149 N N . SER A 1 144 ? 42.720 0.622 -17.661 1.00 36.53 144 SER A N 1
ATOM 1150 C CA . SER A 1 144 ? 43.837 1.081 -16.859 1.00 36.53 144 SER A CA 1
ATOM 1151 C C . SER A 1 144 ? 44.377 2.380 -17.453 1.00 36.53 144 SER A C 1
ATOM 1153 O O . SER A 1 144 ? 44.969 2.368 -18.534 1.00 36.53 144 SER A O 1
ATOM 1155 N N . GLU A 1 145 ? 44.208 3.485 -16.746 1.00 32.97 145 GLU A N 1
ATOM 1156 C CA . GLU A 1 145 ? 45.024 4.671 -16.955 1.00 32.97 145 GLU A CA 1
ATOM 1157 C C . GLU A 1 145 ? 45.898 4.797 -15.710 1.00 32.97 145 GLU A C 1
ATOM 1159 O O . GLU A 1 145 ? 45.465 5.210 -14.636 1.00 32.97 145 GLU A O 1
ATOM 1164 N N . LYS A 1 146 ? 47.118 4.268 -15.841 1.00 32.91 146 LYS A N 1
ATOM 1165 C CA . LYS A 1 146 ? 48.195 4.483 -14.883 1.00 32.91 146 LYS A CA 1
ATOM 1166 C C . LYS A 1 146 ? 48.525 5.972 -14.917 1.00 32.91 146 LYS A C 1
ATOM 1168 O O . LYS A 1 146 ? 49.041 6.443 -15.924 1.00 32.91 146 LYS A O 1
ATOM 1173 N N . THR A 1 147 ? 48.295 6.661 -13.810 1.00 30.67 147 THR A N 1
ATOM 1174 C CA . THR A 1 147 ? 48.920 7.955 -13.542 1.00 30.67 147 THR A CA 1
ATOM 1175 C C . THR A 1 147 ? 49.702 7.806 -12.247 1.00 30.67 147 THR A C 1
ATOM 1177 O O . THR A 1 147 ? 49.137 7.851 -11.157 1.00 30.67 147 THR A O 1
ATOM 1180 N N . GLU A 1 148 ? 51.005 7.555 -12.386 1.00 30.53 148 GLU A N 1
ATOM 1181 C CA . GLU A 1 148 ? 51.985 7.875 -11.351 1.00 30.53 148 GLU A CA 1
ATOM 1182 C C . GLU A 1 148 ? 51.978 9.389 -11.146 1.00 30.53 148 GLU A C 1
ATOM 1184 O O . GLU A 1 148 ? 52.244 10.133 -12.089 1.00 30.53 148 GLU A O 1
ATOM 1189 N N . VAL A 1 149 ? 51.734 9.836 -9.918 1.00 33.53 149 VAL A N 1
ATOM 1190 C CA . VAL A 1 149 ? 52.352 11.050 -9.382 1.00 33.53 149 VAL A CA 1
ATOM 1191 C C . VAL A 1 149 ? 52.691 10.766 -7.919 1.00 33.53 149 VAL A C 1
ATOM 1193 O O . VAL A 1 149 ? 51.866 10.218 -7.190 1.00 33.53 149 VAL A O 1
ATOM 1196 N N . VAL A 1 150 ? 53.943 11.081 -7.586 1.00 39.31 150 VAL A N 1
ATOM 1197 C CA . VAL A 1 150 ? 54.646 10.967 -6.296 1.00 39.31 150 VAL A CA 1
ATOM 1198 C C . VAL A 1 150 ? 53.836 11.484 -5.111 1.00 39.31 150 VAL A C 1
ATOM 1200 O O . VAL A 1 150 ? 53.205 12.555 -5.260 1.00 39.31 150 VAL A O 1
#

Radius of gyration: 23.51 Å; Cα contacts (8 Å, |Δi|>4): 80; chains: 1; bounding box: 77×33×59 Å

Mean predicted aligned error: 11.63 Å

Organism: NCBI:txid708192

pLDDT: mean 80.75, std 21.68, range [30.53, 98.25]

Secondary structure (DSSP, 8-state):
-BTTBPPPTT------HHHHTT-TTTSSSTTS--GGGG---S-HHHHHHHHH--TT--GGGS-TTHHHHHHHHHHHHHHHHHHEEEE-SSTT-PPPEEESSSEEES----EEEEPPTT------TT-S-S----GGG-------------

Sequence (150 aa):
MVAGELIPPDTSVSISAYTAHRDPEYFPDPEAWKPERWLMKGDGKLRDMLAIYNPFSAGGRACIGRNTAILVQVVCIGTLIHRYDFALPDPDFEMEWIDYFNLWPVELRLKVWRRQPGTAALASVGDVPTEKKPWSENSRSEKSEKTEVV

InterPro domains:
  IPR001128 Cytochrome P450 [PF00067] (3-92)
  IPR002401 Cytochrome P450, E-class, group I [PR00463] (16-40)
  IPR002401 Cytochrome P450, E-class, group I [PR00463] (53-63)
  IPR002401 Cytochrome P450, E-class, group I [PR00463] (63-86)
  IPR017972 Cytochrome P450, conserved site [PS00086] (56-65)
  IPR036396 Cytochrome P450 superfamily [G3DSA:1.10.630.10] (1-124)
  IPR036396 Cytochrome P450 superfamily [SSF48264] (2-115)
  IPR050121 Cytochrome P450 monooxygenase [PTHR24305] (3-115)

Nearest PDB structures (foldseek):
  6l8i-assembly1_A  TM=7.972E-01  e=3.340E-04  Arabidopsis thaliana
  6dwn-assembly3_C  TM=8.406E-01  e=1.489E-02  Homo sapiens
  6udm-assembly1_A  TM=8.445E-01  e=2.023E-02  Homo sapiens
  6dwn-assembly2_B  TM=8.186E-01  e=1.584E-02  Homo sapiens
  4i8v-assembly3_C  TM=8.386E-01  e=2.287E-02  Homo sapiens